Protein AF-A0A0C1MUQ1-F1 (afdb_monomer_lite)

InterPro domains:
  IPR002222 Small ribosomal subunit protein uS19 [MF_00531] (7-95)
  IPR002222 Small ribosomal subunit protein uS19 [PF00203] (9-89)
  IPR002222 Small ribosomal subunit protein uS19 [PIRSF002144] (7-92)
  IPR002222 Small ribosomal subunit protein uS19 [PR00975] (39-58)
  IPR002222 Small ribosomal subunit protein uS19 [PR00975] (59-71)
  IPR002222 Small ribosomal subunit protein uS19 [PR00975] (71-86)
  IPR002222 Small ribosomal subunit protein uS19 [PTHR11880] (4-93)
  IPR005732 Small ribosomal subunit protein uS19, bacteria [TIGR01050] (9-95)
  IPR020934 Small ribosomal subunit protein uS19, conserved site [PS00323] (59-83)
  IPR023575 Small ribosomal subunit protein uS19, superfamily [G3DSA:3.30.860.10] (6-98)
  IPR023575 Small ribosomal subunit protein uS19, superfamily [SSF54570] (8-90)

pLDDT: mean 85.03, std 15.15, range [37.5, 97.12]

Sequence (98 aa):
MKGTNMGRRSVWKGPFIDSHLLKAVEKVVASGKNNVIKTWSRRSTILPNFVGLTFAVYNGKKFIPVLVTEQIVGKKLGEFAPTRTFMGHGANRKANRA

Secondary structure (DSSP, 8-state):
------TTS-GGG-----HHHHHHHHHHHHHT----EEE--TTPBPPGGGTT-EEEEE-SSSEEEEE--GGGTTSBGGGGS-SS----SSS-------

Structure (mmCIF, N/CA/C/O backbone):
data_AF-A0A0C1MUQ1-F1
#
_entry.id   AF-A0A0C1MUQ1-F1
#
loop_
_atom_site.group_PDB
_atom_site.id
_atom_site.type_symbol
_atom_site.label_atom_id
_atom_site.label_alt_id
_atom_site.label_comp_id
_atom_site.label_asym_id
_atom_site.label_entity_id
_atom_site.label_seq_id
_atom_site.pdbx_PDB_ins_code
_atom_site.Cartn_x
_atom_site.Cartn_y
_atom_site.Cartn_z
_atom_site.occupancy
_atom_site.B_iso_or_equiv
_atom_site.auth_seq_id
_atom_site.auth_comp_id
_atom_site.auth_asym_id
_atom_site.auth_atom_id
_atom_site.pdbx_PDB_model_num
ATOM 1 N N . MET A 1 1 ? -6.394 25.711 4.989 1.00 38.53 1 MET A N 1
ATOM 2 C CA . MET A 1 1 ? -6.417 24.229 4.966 1.00 38.53 1 MET A CA 1
ATOM 3 C C . MET A 1 1 ? -5.756 23.777 3.671 1.00 38.53 1 MET A C 1
ATOM 5 O O . MET A 1 1 ? -6.292 24.049 2.606 1.00 38.53 1 MET A O 1
ATOM 9 N N . LYS A 1 2 ? -4.529 23.245 3.728 1.00 37.50 2 LYS A N 1
ATOM 10 C CA . LYS A 1 2 ? -3.752 22.920 2.519 1.00 37.50 2 LYS A CA 1
ATOM 11 C C . LYS A 1 2 ? -4.330 21.649 1.889 1.00 37.50 2 LYS A C 1
ATOM 13 O O . LYS A 1 2 ? -4.250 20.586 2.494 1.00 37.50 2 LYS A O 1
ATOM 18 N N . GLY A 1 3 ? -4.933 21.777 0.707 1.00 44.72 3 GLY A N 1
ATOM 19 C CA . GLY A 1 3 ? -5.396 20.640 -0.084 1.00 44.72 3 GLY A CA 1
ATOM 20 C C . GLY A 1 3 ? -4.219 19.723 -0.395 1.00 44.72 3 GLY A C 1
ATOM 21 O O . GLY A 1 3 ? -3.264 20.125 -1.059 1.00 44.72 3 GLY A O 1
ATOM 22 N N . THR A 1 4 ? -4.253 18.506 0.134 1.00 54.66 4 THR A N 1
ATOM 23 C CA . THR A 1 4 ? -3.262 17.480 -0.167 1.00 54.66 4 THR A CA 1
ATOM 24 C C . THR A 1 4 ? -3.406 17.093 -1.634 1.00 54.66 4 THR A C 1
ATOM 26 O O . THR A 1 4 ? -4.459 16.654 -2.092 1.00 54.66 4 THR A O 1
ATOM 29 N N . ASN A 1 5 ? -2.340 17.316 -2.400 1.00 53.84 5 ASN A N 1
ATOM 30 C CA . ASN A 1 5 ? -2.294 17.060 -3.832 1.00 53.84 5 ASN A CA 1
ATOM 31 C C . ASN A 1 5 ? -2.330 15.536 -4.078 1.00 53.84 5 ASN A C 1
ATOM 33 O O . ASN A 1 5 ? -1.294 14.867 -4.106 1.00 53.84 5 ASN A O 1
ATOM 37 N N . MET A 1 6 ? -3.535 14.964 -4.176 1.00 56.56 6 MET A N 1
ATOM 38 C CA . MET A 1 6 ? -3.783 13.532 -4.390 1.00 56.56 6 MET A CA 1
ATOM 39 C C . MET A 1 6 ? -3.503 13.115 -5.850 1.00 56.56 6 MET A C 1
ATOM 41 O O . MET A 1 6 ? -4.400 12.752 -6.603 1.00 56.56 6 MET A O 1
ATOM 45 N N . GLY A 1 7 ? -2.225 13.101 -6.237 1.00 59.75 7 GLY A N 1
ATOM 46 C CA . GLY A 1 7 ? -1.704 12.324 -7.371 1.00 59.75 7 GLY A CA 1
ATOM 47 C C . GLY A 1 7 ? -2.140 12.737 -8.790 1.00 59.75 7 GLY A C 1
ATOM 48 O O . GLY A 1 7 ? -2.763 13.762 -9.023 1.00 59.75 7 GLY A O 1
ATOM 49 N N . ARG A 1 8 ? -1.775 11.902 -9.781 1.00 66.69 8 ARG A N 1
ATOM 50 C CA . ARG A 1 8 ? -1.916 12.149 -11.242 1.00 66.69 8 ARG A CA 1
ATOM 51 C C . ARG A 1 8 ? -3.360 12.164 -11.783 1.00 66.69 8 ARG A C 1
ATOM 53 O O . ARG A 1 8 ? -3.551 12.089 -12.995 1.00 66.69 8 ARG A O 1
ATOM 60 N N . ARG A 1 9 ? -4.381 12.149 -10.924 1.00 77.19 9 ARG A N 1
ATOM 61 C CA . ARG A 1 9 ? -5.792 12.163 -11.340 1.00 77.19 9 ARG A CA 1
ATOM 62 C C . ARG A 1 9 ? -6.322 13.579 -11.174 1.00 77.19 9 ARG A C 1
ATOM 64 O O . ARG A 1 9 ? -5.960 14.269 -10.232 1.00 77.19 9 ARG A O 1
ATOM 71 N N . SER A 1 10 ? -7.180 14.010 -12.092 1.00 83.62 10 SER A N 1
ATOM 72 C CA . SER A 1 10 ? -7.833 15.314 -11.990 1.00 83.62 10 SER A CA 1
ATOM 73 C C . SER A 1 10 ? -8.573 15.430 -10.655 1.00 83.62 10 SER A C 1
ATOM 75 O O . SER A 1 10 ? -9.371 14.547 -10.328 1.00 83.62 10 SER A O 1
ATOM 77 N N . VAL A 1 11 ? -8.327 16.520 -9.924 1.00 81.50 11 VAL A N 1
ATOM 78 C CA . VAL A 1 11 ? -8.767 16.739 -8.533 1.00 81.50 11 VAL A CA 1
ATOM 79 C C . VAL A 1 11 ? -10.259 16.454 -8.332 1.00 81.50 11 VAL A C 1
ATOM 81 O O . VAL A 1 11 ? -10.635 15.776 -7.381 1.00 81.50 11 VAL A O 1
ATOM 84 N N . TRP A 1 12 ? -11.104 16.868 -9.278 1.00 85.00 12 TRP A N 1
ATOM 85 C CA . TRP A 1 12 ? -12.558 16.700 -9.197 1.00 85.00 12 TRP A CA 1
ATOM 86 C C . TRP A 1 12 ? -13.043 15.238 -9.206 1.00 85.00 12 TRP A C 1
ATOM 88 O O . TRP A 1 12 ? -14.157 14.967 -8.776 1.00 85.00 12 TRP A O 1
ATOM 98 N N . LYS A 1 13 ? -12.229 14.278 -9.677 1.00 83.69 13 LYS A N 1
ATOM 99 C CA . LYS A 1 13 ? -12.616 12.854 -9.775 1.00 83.69 13 LYS A CA 1
ATOM 100 C C . LYS A 1 13 ? -12.334 12.046 -8.506 1.00 83.69 13 LYS A C 1
ATOM 102 O O . LYS A 1 13 ? -12.689 10.867 -8.479 1.00 83.69 13 LYS A O 1
ATOM 107 N N . GLY A 1 14 ? -11.635 12.623 -7.529 1.00 85.31 14 GLY A N 1
ATOM 108 C CA . GLY A 1 14 ? -11.206 11.933 -6.313 1.00 85.31 14 GLY A CA 1
ATOM 109 C C . GLY A 1 14 ? -10.178 10.804 -6.531 1.00 85.31 14 GLY A C 1
ATOM 110 O O . GLY A 1 14 ? -9.849 10.442 -7.670 1.00 85.31 14 GLY A O 1
ATOM 111 N N . PRO A 1 15 ? -9.633 10.246 -5.434 1.00 89.94 15 PRO A N 1
ATOM 112 C CA . PRO A 1 15 ? -8.718 9.110 -5.478 1.00 89.94 15 PRO A CA 1
ATOM 113 C C . PRO A 1 15 ? -9.429 7.841 -5.965 1.00 89.94 15 PRO A C 1
ATOM 115 O O . PRO A 1 15 ? -10.604 7.615 -5.691 1.00 89.94 15 PRO A O 1
ATOM 118 N N . PHE A 1 16 ? -8.705 6.987 -6.691 1.00 91.50 16 PHE A N 1
ATOM 119 C CA . PHE A 1 16 ? -9.258 5.721 -7.165 1.00 91.50 16 PHE A CA 1
ATOM 120 C C . PHE A 1 16 ? -9.020 4.612 -6.148 1.00 91.50 16 PHE A C 1
ATOM 122 O O . PHE A 1 16 ? -7.881 4.386 -5.731 1.00 91.50 16 PHE A O 1
ATOM 129 N N . ILE A 1 17 ? -10.068 3.850 -5.851 1.00 92.44 17 ILE A N 1
ATOM 130 C CA . ILE A 1 17 ? -9.957 2.612 -5.098 1.00 92.44 17 ILE A CA 1
ATOM 131 C C . ILE A 1 17 ? -10.835 1.519 -5.691 1.00 92.44 17 ILE A C 1
ATOM 133 O O . ILE A 1 17 ? -11.930 1.772 -6.185 1.00 92.44 17 ILE A O 1
ATOM 137 N N . ASP A 1 18 ? -10.327 0.292 -5.650 1.00 93.50 18 ASP A N 1
ATOM 138 C CA . ASP A 1 18 ? -11.101 -0.877 -6.036 1.00 93.50 18 ASP A CA 1
ATOM 139 C C . ASP A 1 18 ? -12.147 -1.227 -4.970 1.00 93.50 18 ASP A C 1
ATOM 141 O O . ASP A 1 18 ? -11.832 -1.299 -3.779 1.00 93.50 18 ASP A O 1
ATOM 145 N N . SER A 1 19 ? -13.381 -1.484 -5.401 1.00 93.00 19 SER A N 1
ATOM 146 C CA . SER A 1 19 ? -14.513 -1.745 -4.503 1.00 93.00 19 SER A CA 1
ATOM 147 C C . SER A 1 19 ? -14.294 -2.981 -3.627 1.00 93.00 19 SER A C 1
ATOM 149 O O . SER A 1 19 ? -14.650 -2.980 -2.450 1.00 93.00 19 SER A O 1
ATOM 151 N N . HIS A 1 20 ? -13.649 -4.021 -4.163 1.00 92.62 20 HIS A N 1
ATOM 152 C CA . HIS A 1 20 ? -13.310 -5.217 -3.392 1.00 92.62 20 HIS A CA 1
ATOM 153 C C . HIS A 1 20 ? -12.280 -4.914 -2.295 1.00 92.62 20 HIS A C 1
ATOM 155 O O . HIS A 1 20 ? -12.376 -5.446 -1.191 1.00 92.62 20 HIS A O 1
ATOM 161 N N . LEU A 1 21 ? -11.298 -4.052 -2.585 1.00 93.38 21 LEU A N 1
ATOM 162 C CA . LEU A 1 21 ? -10.278 -3.674 -1.608 1.00 93.38 21 LEU A CA 1
ATOM 163 C C . LEU A 1 21 ? -10.903 -2.904 -0.444 1.00 93.38 21 LEU A C 1
ATOM 165 O O . LEU A 1 21 ? -10.592 -3.197 0.705 1.00 93.38 21 LEU A O 1
ATOM 169 N N . LEU A 1 22 ? -11.807 -1.968 -0.745 1.00 93.12 22 LEU A N 1
ATOM 170 C CA . LEU A 1 22 ? -12.510 -1.188 0.271 1.00 93.12 22 LEU A CA 1
ATOM 171 C C . LEU A 1 22 ? -13.316 -2.100 1.211 1.00 93.12 22 LEU A C 1
ATOM 173 O O . LEU A 1 22 ? -13.118 -2.056 2.421 1.00 93.12 22 LEU A O 1
ATOM 177 N N . LYS A 1 23 ? -14.110 -3.020 0.648 1.00 93.50 23 LYS A N 1
ATOM 178 C CA . LYS A 1 23 ? -14.884 -4.007 1.421 1.00 93.50 23 LYS A CA 1
ATOM 179 C C . LYS A 1 23 ? -14.001 -4.904 2.291 1.00 93.50 23 LYS A C 1
ATOM 181 O O . LYS A 1 23 ? -14.387 -5.274 3.396 1.00 93.50 23 LYS A O 1
ATOM 186 N N . ALA A 1 24 ? -12.832 -5.303 1.789 1.00 92.38 24 ALA A N 1
ATOM 187 C CA . ALA A 1 24 ? -11.891 -6.109 2.561 1.00 92.38 24 ALA A CA 1
ATOM 188 C C . ALA A 1 24 ? -11.327 -5.324 3.754 1.00 92.38 24 ALA A C 1
ATOM 190 O O . ALA A 1 24 ? -11.239 -5.870 4.851 1.00 92.38 24 ALA A O 1
ATOM 191 N N . VAL A 1 25 ? -10.998 -4.044 3.556 1.00 93.31 25 VAL A N 1
ATOM 192 C CA . VAL A 1 25 ? -10.522 -3.167 4.632 1.00 93.31 25 VAL A CA 1
ATOM 193 C C . VAL A 1 25 ? -11.602 -2.943 5.684 1.00 93.31 25 VAL A C 1
ATOM 195 O O . VAL A 1 25 ? -11.331 -3.142 6.862 1.00 93.31 25 VAL A O 1
ATOM 198 N N . GLU A 1 26 ? -12.825 -2.603 5.279 1.00 92.88 26 GLU A N 1
ATOM 199 C CA . GLU A 1 26 ? -13.951 -2.385 6.199 1.00 92.88 26 GLU A CA 1
ATOM 200 C C . GLU A 1 26 ? -14.186 -3.592 7.112 1.00 92.88 26 GLU A C 1
ATOM 202 O O . GLU A 1 26 ? -14.337 -3.433 8.320 1.00 92.88 26 GLU A O 1
ATOM 207 N N . LYS A 1 27 ? -14.129 -4.811 6.561 1.00 92.50 27 LYS A N 1
ATOM 208 C CA . LYS A 1 27 ? -14.244 -6.051 7.345 1.00 92.50 27 LYS A CA 1
ATOM 209 C C . LYS A 1 27 ? -13.123 -6.208 8.368 1.00 92.50 27 LYS A C 1
ATOM 211 O O . LYS A 1 27 ? -13.376 -6.633 9.492 1.00 92.50 27 LYS A O 1
ATOM 216 N N . VAL A 1 28 ? -11.887 -5.895 7.984 1.00 92.06 28 VAL A N 1
ATOM 217 C CA . VAL A 1 28 ? -10.727 -6.008 8.879 1.00 92.06 28 VAL A CA 1
ATOM 218 C C . VAL A 1 28 ? -10.808 -4.971 9.994 1.00 92.06 28 VAL A C 1
ATOM 220 O O . VAL A 1 28 ? -10.671 -5.336 11.160 1.00 92.06 28 VAL A O 1
ATOM 223 N N . VAL A 1 29 ? -11.132 -3.723 9.656 1.00 90.88 29 VAL A N 1
ATOM 224 C CA . VAL A 1 29 ? 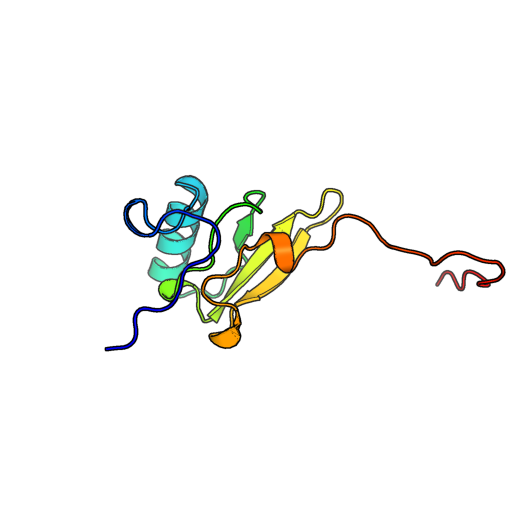-11.329 -2.638 10.627 1.00 90.88 29 VAL A CA 1
ATOM 225 C C . VAL A 1 29 ? -12.459 -2.980 11.600 1.0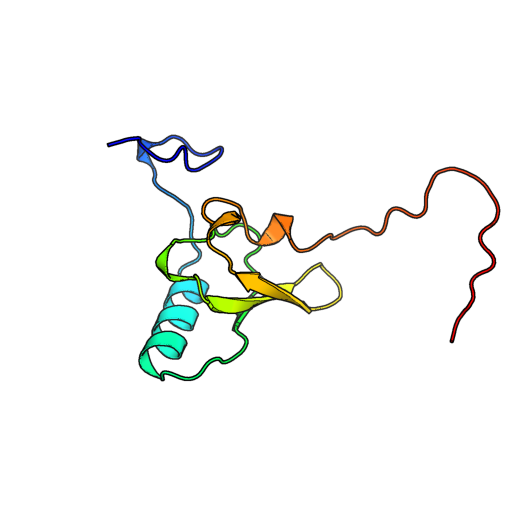0 90.88 29 VAL A C 1
ATOM 227 O O . VAL A 1 29 ? -12.259 -2.893 12.807 1.00 90.88 29 VAL A O 1
ATOM 230 N N . ALA A 1 30 ? -13.601 -3.464 11.102 1.00 91.56 30 ALA A N 1
ATOM 231 C CA . ALA A 1 30 ? -14.719 -3.894 11.944 1.00 91.56 30 ALA A CA 1
ATOM 232 C C . ALA A 1 30 ? -14.357 -5.072 12.865 1.00 91.56 30 ALA A C 1
ATOM 234 O O . ALA A 1 30 ? -14.875 -5.177 13.972 1.00 91.56 30 ALA A O 1
ATOM 235 N N . SER A 1 31 ? -13.456 -5.957 12.429 1.00 90.62 31 SER A N 1
ATOM 236 C CA . SER A 1 31 ? -12.999 -7.088 13.242 1.00 90.62 31 SER A CA 1
ATOM 237 C C . SER A 1 31 ? -12.007 -6.707 14.347 1.00 90.62 31 SER A C 1
ATOM 239 O O . SER A 1 31 ? -11.744 -7.532 15.221 1.00 90.62 31 SER A O 1
ATOM 241 N N . GLY A 1 32 ? -11.405 -5.512 14.288 1.00 85.31 32 GLY A N 1
ATOM 242 C CA . GLY A 1 32 ? -10.370 -5.055 15.225 1.00 85.31 32 GLY A CA 1
ATOM 243 C C . GLY A 1 32 ? -9.048 -5.838 15.174 1.00 85.31 32 GLY A C 1
ATOM 244 O O . GLY A 1 32 ? -8.145 -5.571 15.963 1.00 85.31 32 GLY A O 1
ATOM 245 N N . LYS A 1 33 ? -8.909 -6.815 14.268 1.00 83.69 33 LYS A N 1
ATOM 246 C CA . LYS A 1 33 ? -7.706 -7.647 14.125 1.00 83.69 33 LYS A CA 1
ATOM 247 C C . LYS A 1 33 ? -6.794 -7.082 13.042 1.00 83.69 33 LYS A C 1
ATOM 249 O O . LYS A 1 33 ? -7.248 -6.797 11.938 1.00 83.69 33 LYS A O 1
ATOM 254 N N . ASN A 1 34 ? -5.488 -7.044 13.304 1.00 78.75 34 ASN A N 1
ATOM 255 C CA . ASN A 1 34 ? -4.472 -6.642 12.323 1.00 78.75 34 ASN A CA 1
ATOM 256 C C . ASN A 1 34 ? -4.146 -7.777 11.337 1.00 78.75 34 ASN A C 1
ATOM 258 O O . ASN A 1 34 ? -3.025 -8.280 11.276 1.00 78.75 34 ASN A O 1
ATOM 262 N N . ASN A 1 35 ? -5.145 -8.200 10.563 1.00 87.81 35 ASN A N 1
ATOM 263 C CA . ASN A 1 35 ? -4.971 -9.220 9.534 1.00 87.81 35 ASN A CA 1
ATOM 264 C C . ASN A 1 35 ? -4.317 -8.633 8.274 1.00 87.81 35 ASN A C 1
ATOM 266 O O . ASN A 1 35 ? -4.642 -7.529 7.839 1.00 87.81 35 ASN A O 1
ATOM 270 N N . VAL A 1 36 ? -3.429 -9.407 7.643 1.00 93.38 36 VAL A N 1
ATOM 271 C CA . VAL A 1 36 ? -2.782 -9.015 6.383 1.00 93.38 36 VAL A CA 1
ATOM 272 C C . VAL A 1 36 ? -3.779 -9.099 5.224 1.00 93.38 36 VAL A C 1
ATOM 274 O O . VAL A 1 36 ? -4.277 -10.177 4.890 1.00 93.38 36 VAL A O 1
ATOM 277 N N . ILE A 1 37 ? -4.029 -7.968 4.560 1.00 94.44 37 ILE A N 1
ATOM 278 C CA . ILE A 1 37 ? -4.973 -7.879 3.439 1.00 94.44 37 ILE A CA 1
ATOM 279 C C . ILE A 1 37 ? -4.246 -8.199 2.135 1.00 94.44 37 ILE A C 1
ATOM 281 O O . ILE A 1 37 ? -3.407 -7.428 1.669 1.00 94.44 37 ILE A O 1
ATOM 285 N N . LYS A 1 38 ? -4.581 -9.327 1.506 1.00 95.12 38 LYS A N 1
ATOM 286 C CA . LYS A 1 38 ? -4.061 -9.677 0.177 1.00 95.12 38 LYS A CA 1
ATOM 287 C C . LYS A 1 38 ? -4.749 -8.843 -0.899 1.00 95.12 38 LYS A C 1
ATOM 289 O O . LYS A 1 38 ? -5.974 -8.743 -0.930 1.00 95.12 38 LYS A O 1
ATOM 294 N N . THR A 1 39 ? -3.964 -8.266 -1.803 1.00 95.44 39 THR A N 1
ATOM 295 C CA . THR A 1 39 ? -4.482 -7.435 -2.888 1.00 95.44 39 THR A CA 1
ATOM 296 C C . THR A 1 39 ? -3.698 -7.607 -4.182 1.00 95.44 39 THR A C 1
ATOM 298 O O . THR A 1 39 ? -2.466 -7.633 -4.211 1.00 95.44 39 THR A O 1
ATOM 301 N N . TRP A 1 40 ? -4.445 -7.661 -5.281 1.00 95.44 40 TRP A N 1
ATOM 302 C CA . TRP A 1 40 ? -3.928 -7.537 -6.643 1.00 95.44 40 TRP A CA 1
ATOM 303 C C . TRP A 1 40 ? -4.101 -6.119 -7.192 1.00 95.44 40 TRP A C 1
ATOM 305 O O . TRP A 1 40 ? -3.507 -5.770 -8.213 1.00 95.44 40 TRP A O 1
ATOM 315 N N . SER A 1 41 ? -4.885 -5.270 -6.517 1.00 94.25 41 SER A N 1
ATOM 316 C CA . SER A 1 41 ? -5.129 -3.903 -6.970 1.00 94.25 41 SER A CA 1
ATOM 317 C C . SER A 1 41 ? -3.943 -3.000 -6.644 1.00 94.25 41 SER A C 1
ATOM 319 O O . SER A 1 41 ? -3.928 -2.248 -5.671 1.00 94.25 41 SER A O 1
ATOM 321 N N . ARG A 1 42 ? -2.944 -3.032 -7.526 1.00 94.31 42 ARG A N 1
ATOM 322 C CA . ARG A 1 42 ? -1.778 -2.134 -7.497 1.00 94.31 42 ARG A CA 1
ATOM 323 C C . ARG A 1 42 ? -2.124 -0.687 -7.869 1.00 94.31 42 ARG A C 1
ATOM 325 O O . ARG A 1 42 ? -1.329 0.223 -7.651 1.00 94.31 42 ARG A O 1
ATOM 332 N N . ARG A 1 43 ? -3.298 -0.478 -8.468 1.00 92.94 43 ARG A N 1
ATOM 333 C CA . ARG A 1 43 ? -3.785 0.820 -8.956 1.00 92.94 43 ARG A CA 1
ATOM 334 C C . ARG A 1 43 ? -4.490 1.657 -7.887 1.00 92.94 43 ARG A C 1
ATOM 336 O O . ARG A 1 43 ? -4.646 2.856 -8.111 1.00 92.94 43 ARG A O 1
ATOM 343 N N . SER A 1 44 ? -4.917 1.036 -6.784 1.00 93.94 44 SER A N 1
ATOM 344 C CA . SER A 1 44 ? -5.616 1.717 -5.693 1.00 93.94 44 SER A CA 1
ATOM 345 C C . SER A 1 44 ? -4.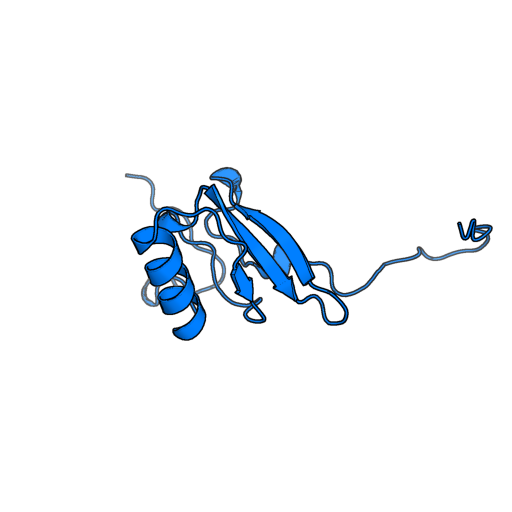698 2.711 -4.985 1.00 93.94 44 SER A C 1
ATOM 347 O O . SER A 1 44 ? -3.529 2.412 -4.714 1.00 93.94 44 SER A O 1
ATOM 349 N N . THR A 1 45 ? -5.251 3.880 -4.680 1.00 93.50 45 THR A N 1
ATOM 350 C CA . THR A 1 45 ? -4.616 4.902 -3.851 1.00 93.50 45 THR A CA 1
ATOM 351 C C . THR A 1 45 ? -4.704 4.505 -2.381 1.00 93.50 45 THR A C 1
ATOM 353 O O . THR A 1 45 ? -5.726 3.987 -1.929 1.00 93.50 45 THR A O 1
ATOM 356 N N . ILE A 1 46 ? -3.630 4.757 -1.638 1.00 93.81 46 ILE A N 1
ATOM 357 C CA . ILE A 1 46 ? -3.599 4.604 -0.186 1.00 93.81 46 ILE A CA 1
ATOM 358 C C . ILE A 1 46 ? -4.374 5.766 0.430 1.00 93.81 46 ILE A C 1
ATOM 360 O O . ILE A 1 46 ? -3.995 6.929 0.273 1.00 93.81 46 ILE A O 1
ATOM 364 N N . LEU A 1 47 ? -5.468 5.435 1.105 1.00 92.00 47 LEU A N 1
ATOM 365 C CA . LEU A 1 47 ? -6.325 6.389 1.790 1.00 92.00 47 LEU A CA 1
ATOM 366 C C . LEU A 1 47 ? -5.858 6.596 3.245 1.00 92.00 47 LEU A C 1
ATOM 368 O O . LEU A 1 47 ? -5.224 5.704 3.811 1.00 92.00 47 LEU A O 1
ATOM 372 N N . PRO A 1 48 ? -6.182 7.739 3.880 1.00 92.19 48 PRO A N 1
ATOM 373 C CA . PRO A 1 48 ? -5.804 8.001 5.272 1.00 92.19 48 PRO A CA 1
ATOM 374 C C . PRO A 1 48 ? -6.340 6.962 6.270 1.00 92.19 48 PRO A C 1
ATOM 376 O O . PRO A 1 48 ? -5.682 6.652 7.253 1.00 92.19 48 PRO A O 1
ATOM 379 N N . ASN A 1 49 ? -7.502 6.365 5.995 1.00 90.94 49 ASN A N 1
ATOM 380 C CA . ASN A 1 49 ? -8.094 5.306 6.821 1.00 90.94 49 ASN A CA 1
ATOM 381 C C . ASN A 1 49 ? -7.337 3.965 6.756 1.00 90.94 49 ASN A C 1
ATOM 383 O O . ASN A 1 49 ? -7.726 3.019 7.432 1.00 90.94 49 ASN A O 1
ATOM 387 N N . PHE A 1 50 ? -6.298 3.850 5.923 1.00 91.62 50 PHE A N 1
ATOM 388 C CA . PHE A 1 50 ? -5.497 2.630 5.791 1.00 91.62 50 PHE A CA 1
ATOM 389 C C . PHE A 1 50 ? -4.243 2.635 6.659 1.00 91.62 50 PHE A C 1
ATOM 391 O O . PHE A 1 50 ? -3.527 1.635 6.685 1.00 91.62 50 PHE A O 1
ATOM 398 N N . VAL A 1 51 ? -3.964 3.740 7.350 1.00 93.31 51 VAL A N 1
ATOM 399 C CA . VAL A 1 51 ? -2.809 3.862 8.241 1.00 93.31 51 VAL A CA 1
ATOM 400 C C . VAL A 1 51 ? -2.880 2.790 9.332 1.00 93.31 51 VAL A C 1
ATOM 402 O O . VAL A 1 51 ? -3.923 2.580 9.945 1.00 93.31 51 VAL A O 1
ATOM 405 N N . GLY A 1 52 ? -1.772 2.076 9.532 1.00 91.75 52 GLY A N 1
ATOM 406 C CA . GLY A 1 52 ? -1.675 0.965 10.485 1.00 91.75 52 GLY A CA 1
ATOM 407 C C . GLY A 1 52 ? -2.078 -0.405 9.928 1.00 91.75 52 GLY A C 1
ATOM 408 O O . GLY A 1 52 ? -1.807 -1.420 10.567 1.00 91.75 52 GLY A O 1
ATOM 409 N N . LEU A 1 53 ? -2.651 -0.478 8.721 1.00 93.94 53 LEU A N 1
ATOM 410 C CA . LEU A 1 53 ? -2.960 -1.751 8.067 1.00 93.94 53 LEU A CA 1
ATOM 411 C C . LEU A 1 53 ? -1.768 -2.277 7.260 1.00 93.94 53 LEU A C 1
ATOM 413 O O . LEU A 1 53 ? -0.973 -1.522 6.693 1.00 93.94 53 LEU A O 1
ATOM 417 N N . THR A 1 54 ? -1.673 -3.604 7.166 1.00 95.06 54 THR A N 1
ATOM 418 C CA . THR A 1 54 ? -0.667 -4.286 6.342 1.00 95.06 54 THR A CA 1
ATOM 419 C C . THR A 1 54 ? -1.311 -4.876 5.094 1.00 95.06 54 THR A C 1
ATOM 421 O O . THR A 1 54 ? -2.202 -5.725 5.180 1.00 95.06 54 THR A O 1
ATOM 424 N N . PHE A 1 55 ? -0.817 -4.478 3.923 1.00 95.75 55 PHE A N 1
ATOM 425 C CA . PHE A 1 55 ? -1.269 -4.996 2.635 1.00 95.75 55 PHE A CA 1
ATOM 426 C C . PHE A 1 55 ? -0.227 -5.923 2.024 1.00 95.75 55 PHE A C 1
ATOM 428 O O . PHE A 1 55 ? 0.907 -5.536 1.772 1.00 95.75 55 PHE A O 1
ATOM 435 N N . ALA A 1 56 ? -0.631 -7.143 1.706 1.00 96.75 56 ALA A N 1
ATOM 436 C CA . ALA A 1 56 ? 0.120 -8.049 0.856 1.00 96.75 56 ALA A CA 1
ATOM 437 C C . ALA A 1 56 ? -0.175 -7.707 -0.613 1.00 96.75 56 ALA A C 1
ATOM 439 O O . ALA A 1 56 ? -1.191 -8.136 -1.163 1.00 96.75 56 ALA A O 1
ATOM 440 N N . VAL A 1 57 ? 0.700 -6.924 -1.249 1.00 97.12 57 VAL A N 1
ATOM 441 C CA . VAL A 1 57 ? 0.546 -6.458 -2.636 1.00 97.12 57 VAL A CA 1
ATOM 442 C C . VAL A 1 57 ? 1.207 -7.438 -3.601 1.00 97.12 57 VAL A C 1
ATOM 444 O O . VAL A 1 57 ? 2.395 -7.744 -3.484 1.00 97.12 57 VAL A O 1
ATOM 447 N N . TYR A 1 58 ? 0.455 -7.929 -4.584 1.00 96.94 58 TYR A N 1
ATOM 448 C CA . TYR A 1 58 ? 0.992 -8.828 -5.603 1.00 96.94 58 TYR A CA 1
ATOM 449 C C . TYR A 1 58 ? 1.931 -8.093 -6.571 1.00 96.94 58 TYR A C 1
ATOM 451 O O . TYR A 1 58 ? 1.557 -7.065 -7.137 1.00 96.94 58 TYR A O 1
ATOM 459 N N . ASN A 1 59 ? 3.133 -8.628 -6.805 1.00 95.00 59 ASN A N 1
ATOM 460 C CA . ASN A 1 59 ? 4.121 -8.028 -7.713 1.00 95.00 59 ASN A CA 1
ATOM 461 C C . ASN A 1 59 ? 4.254 -8.732 -9.080 1.00 95.00 59 ASN A C 1
ATOM 463 O O . ASN A 1 59 ? 5.130 -8.368 -9.862 1.00 95.00 59 ASN A O 1
ATOM 467 N N . GLY A 1 60 ? 3.424 -9.743 -9.361 1.00 93.38 60 GLY A N 1
ATOM 468 C CA . GLY A 1 60 ? 3.533 -10.598 -10.553 1.00 93.38 60 GLY A CA 1
ATOM 469 C C . GLY A 1 60 ? 4.141 -11.979 -10.289 1.00 93.38 60 GLY A C 1
ATOM 470 O O . GLY A 1 60 ? 4.089 -12.840 -11.160 1.00 93.38 60 GLY A O 1
ATOM 471 N N . LYS A 1 61 ? 4.716 -12.206 -9.102 1.00 92.94 61 LYS A N 1
ATOM 472 C CA . LYS A 1 61 ? 5.239 -13.518 -8.680 1.00 92.94 61 LYS A CA 1
ATOM 473 C C . LYS A 1 61 ? 4.836 -13.859 -7.254 1.00 92.94 61 LYS A C 1
ATOM 475 O O . LYS A 1 61 ? 4.327 -14.942 -6.998 1.00 92.94 61 LYS A O 1
ATOM 480 N N . LYS A 1 62 ? 5.041 -12.920 -6.330 1.00 95.31 62 LYS A N 1
ATOM 481 C CA . LYS A 1 62 ? 4.758 -13.094 -4.903 1.00 95.31 62 LYS A CA 1
ATOM 482 C C . LYS A 1 62 ? 4.012 -11.896 -4.331 1.00 95.31 62 LYS A C 1
ATOM 484 O O . LYS A 1 62 ? 3.939 -10.833 -4.950 1.00 95.31 62 LYS A O 1
ATOM 489 N N . PHE A 1 63 ? 3.473 -12.087 -3.136 1.00 96.44 63 PHE A N 1
ATOM 490 C CA . PHE A 1 63 ? 2.906 -11.013 -2.337 1.00 96.44 63 PHE A CA 1
ATOM 491 C C . PHE A 1 63 ? 3.991 -10.364 -1.486 1.00 96.44 63 PHE A C 1
ATOM 493 O O . PHE A 1 63 ? 4.696 -11.051 -0.750 1.00 96.44 63 PHE A O 1
ATOM 500 N N . ILE A 1 64 ? 4.121 -9.048 -1.601 1.00 95.56 64 ILE A N 1
ATOM 501 C CA . ILE A 1 64 ? 5.041 -8.244 -0.800 1.00 95.56 64 ILE A CA 1
ATOM 502 C C . ILE A 1 64 ? 4.216 -7.583 0.309 1.00 95.56 64 ILE A C 1
ATOM 504 O O . ILE A 1 64 ? 3.273 -6.859 -0.019 1.00 95.56 64 ILE A O 1
ATOM 508 N N . PRO A 1 65 ? 4.508 -7.842 1.595 1.00 95.88 65 PRO A N 1
ATOM 509 C CA . PRO A 1 65 ? 3.843 -7.153 2.690 1.00 95.88 65 PRO A CA 1
ATOM 510 C C . PRO A 1 65 ? 4.320 -5.699 2.750 1.00 95.88 65 PRO A C 1
ATOM 512 O O . PRO A 1 65 ? 5.518 -5.425 2.786 1.00 95.88 65 PRO A O 1
ATOM 515 N N . VAL A 1 66 ? 3.371 -4.772 2.754 1.00 95.12 66 VAL A N 1
ATOM 516 C CA . VAL A 1 66 ? 3.588 -3.330 2.851 1.00 95.12 66 VAL A CA 1
ATOM 517 C C . VAL A 1 66 ? 2.777 -2.828 4.037 1.00 95.12 66 VAL A C 1
ATOM 519 O O . VAL A 1 66 ? 1.546 -2.895 4.022 1.00 95.12 66 VAL A O 1
ATOM 522 N N . LEU A 1 67 ? 3.465 -2.343 5.067 1.00 95.06 67 LEU A N 1
ATOM 523 C CA . LEU A 1 67 ? 2.840 -1.650 6.189 1.00 95.06 67 LEU A CA 1
ATOM 524 C C . LEU A 1 67 ? 2.565 -0.198 5.792 1.00 95.06 67 LEU A C 1
ATOM 526 O O . LEU A 1 67 ? 3.459 0.488 5.294 1.00 95.06 67 LEU A O 1
ATOM 530 N N . VAL A 1 68 ? 1.338 0.269 6.012 1.00 94.94 68 VAL A N 1
ATOM 531 C CA . VAL A 1 68 ? 0.946 1.629 5.641 1.00 94.94 68 VAL A CA 1
ATOM 532 C C . VAL A 1 68 ? 1.233 2.612 6.767 1.00 94.94 68 VAL A C 1
ATOM 534 O O . VAL A 1 68 ? 0.620 2.554 7.831 1.00 94.94 68 VAL A O 1
ATOM 537 N N . THR A 1 69 ? 2.138 3.549 6.491 1.00 94.44 69 THR A N 1
ATOM 538 C CA . THR A 1 69 ? 2.448 4.705 7.338 1.00 94.44 69 THR A CA 1
ATOM 539 C C . THR A 1 69 ? 1.830 5.983 6.763 1.00 94.44 69 THR A C 1
ATOM 541 O O . THR A 1 69 ? 1.468 6.046 5.586 1.00 94.44 69 THR A O 1
ATOM 544 N N . GLU A 1 70 ? 1.730 7.036 7.573 1.00 93.56 70 GLU A N 1
ATOM 545 C CA . GLU A 1 70 ? 1.166 8.327 7.146 1.00 93.56 70 GLU A CA 1
ATOM 546 C C . GLU A 1 70 ? 1.925 8.955 5.967 1.00 93.56 70 GLU A C 1
ATOM 548 O O . GLU A 1 70 ? 1.332 9.575 5.087 1.00 93.56 70 GLU A O 1
ATOM 553 N N . GLN A 1 71 ? 3.240 8.739 5.902 1.00 93.06 71 GLN A N 1
ATOM 554 C CA . GLN A 1 71 ? 4.113 9.319 4.879 1.00 93.06 71 GLN A CA 1
ATOM 555 C C . GLN A 1 71 ? 3.805 8.820 3.461 1.00 93.06 71 GLN A C 1
ATOM 557 O O . GLN A 1 71 ? 4.102 9.510 2.485 1.00 93.06 71 GLN A O 1
ATOM 562 N N . ILE A 1 72 ? 3.221 7.625 3.331 1.00 93.00 72 ILE A N 1
ATOM 563 C CA . ILE A 1 72 ? 2.914 7.015 2.032 1.00 93.00 72 ILE A CA 1
ATOM 564 C C . ILE A 1 72 ? 1.452 7.206 1.599 1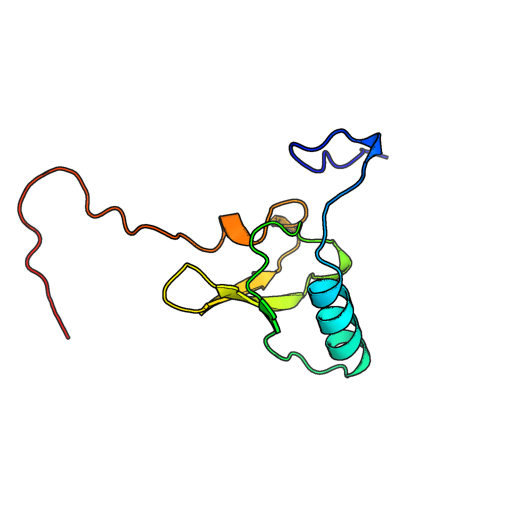.00 93.00 72 ILE A C 1
ATOM 566 O O . ILE A 1 72 ? 1.054 6.731 0.531 1.00 93.00 72 ILE A O 1
ATOM 570 N N . VAL A 1 73 ? 0.649 7.927 2.388 1.00 92.62 73 VAL A N 1
ATOM 571 C CA . VAL A 1 73 ? -0.739 8.267 2.047 1.00 92.62 73 VAL A CA 1
ATOM 572 C C . VAL A 1 73 ? -0.785 9.094 0.757 1.00 92.62 73 VAL A C 1
ATOM 574 O O . VAL A 1 73 ? 0.047 9.964 0.503 1.00 92.62 73 VAL A O 1
ATOM 577 N N . GLY A 1 74 ? -1.756 8.795 -0.109 1.00 89.81 74 GLY A N 1
ATOM 578 C CA . GLY A 1 74 ? -1.906 9.437 -1.418 1.00 89.81 74 GLY A CA 1
ATOM 579 C C . GLY A 1 74 ? -1.049 8.832 -2.538 1.00 89.81 74 GLY A C 1
ATOM 580 O O . GLY A 1 74 ? -1.283 9.141 -3.710 1.00 89.81 74 GLY A O 1
ATOM 581 N N . LYS A 1 75 ? -0.106 7.934 -2.225 1.00 92.75 75 LYS A N 1
ATOM 582 C CA . LYS A 1 75 ? 0.604 7.111 -3.221 1.00 92.75 75 LYS A CA 1
ATOM 583 C C . LYS A 1 75 ? -0.231 5.899 -3.632 1.00 92.75 75 LYS A C 1
ATOM 585 O O . LYS A 1 75 ? -1.241 5.573 -3.003 1.00 92.75 75 LYS A O 1
ATOM 590 N N . LYS A 1 76 ? 0.167 5.218 -4.710 1.00 93.25 76 LYS A N 1
ATOM 591 C CA . LYS A 1 76 ? -0.473 3.959 -5.126 1.00 93.25 76 LYS A CA 1
ATOM 592 C C . LYS A 1 76 ? 0.204 2.755 -4.485 1.00 93.25 76 LYS A C 1
ATOM 594 O O . LYS A 1 76 ? 1.427 2.705 -4.403 1.00 93.25 76 LYS A O 1
ATOM 599 N N . LEU A 1 77 ? -0.578 1.726 -4.155 1.00 94.06 77 LEU A N 1
ATOM 600 C CA . LEU A 1 77 ? -0.052 0.468 -3.598 1.00 94.06 77 LEU A CA 1
ATOM 601 C C . LEU A 1 77 ? 1.027 -0.178 -4.483 1.00 94.06 77 LEU A C 1
ATOM 603 O O . LEU A 1 77 ? 1.962 -0.798 -3.985 1.00 94.06 77 LEU A O 1
ATOM 607 N N . GLY A 1 78 ? 0.925 -0.015 -5.804 1.00 93.38 78 GLY A N 1
ATOM 608 C CA . GLY A 1 78 ? 1.897 -0.551 -6.752 1.00 93.38 78 GLY A CA 1
ATOM 609 C C . GLY A 1 78 ? 3.298 0.058 -6.665 1.00 93.38 78 GLY A C 1
ATOM 610 O O . GLY A 1 78 ? 4.236 -0.598 -7.115 1.00 93.38 78 GLY A O 1
ATOM 611 N N . GLU A 1 79 ? 3.451 1.259 -6.098 1.00 92.94 79 GLU A N 1
ATOM 612 C CA . GLU A 1 79 ? 4.750 1.940 -5.951 1.00 92.94 79 GLU A CA 1
ATOM 613 C C . GLU A 1 79 ? 5.659 1.221 -4.946 1.00 92.94 79 GLU A C 1
ATOM 615 O O . GLU A 1 79 ? 6.876 1.223 -5.101 1.00 92.94 79 GLU A O 1
ATOM 620 N N . PHE A 1 80 ? 5.065 0.524 -3.978 1.00 94.38 80 PHE A N 1
ATOM 621 C CA . PHE A 1 80 ? 5.776 -0.190 -2.913 1.00 94.38 80 PHE A CA 1
ATOM 622 C C . PHE A 1 80 ? 6.033 -1.668 -3.238 1.00 94.38 80 PHE A C 1
ATOM 624 O O . PHE A 1 80 ? 6.621 -2.393 -2.440 1.00 94.38 80 PHE A O 1
ATOM 631 N N . ALA A 1 81 ? 5.609 -2.132 -4.419 1.00 94.00 81 ALA A N 1
ATOM 632 C CA . ALA A 1 81 ? 5.773 -3.510 -4.868 1.00 94.00 81 ALA A CA 1
ATOM 633 C C . ALA A 1 81 ? 6.477 -3.551 -6.239 1.00 94.00 81 ALA A C 1
ATOM 635 O O . ALA A 1 81 ? 5.796 -3.500 -7.276 1.00 94.00 81 ALA A O 1
ATOM 636 N N . PRO A 1 82 ? 7.825 -3.642 -6.278 1.00 92.94 82 PRO A N 1
ATOM 637 C CA . PRO A 1 82 ? 8.577 -3.676 -7.528 1.00 92.94 82 PRO A CA 1
ATOM 638 C C . PRO A 1 82 ? 8.296 -4.964 -8.314 1.00 92.94 82 PRO A C 1
ATOM 640 O O . PRO A 1 82 ? 8.312 -6.069 -7.765 1.00 92.94 82 PRO A O 1
ATOM 643 N N . THR A 1 83 ? 8.050 -4.820 -9.619 1.00 92.62 83 THR A N 1
ATOM 644 C CA . THR A 1 83 ? 7.705 -5.935 -10.525 1.00 92.62 83 THR A CA 1
ATOM 645 C C . THR A 1 83 ? 8.912 -6.559 -11.210 1.00 92.62 83 THR A C 1
ATOM 647 O O . THR A 1 83 ? 8.899 -7.743 -11.537 1.00 92.62 83 THR A O 1
ATOM 650 N N . ARG A 1 84 ? 9.962 -5.770 -11.446 1.00 89.69 84 ARG A N 1
ATOM 651 C CA . ARG A 1 84 ? 11.191 -6.211 -12.107 1.00 89.69 84 ARG A CA 1
ATOM 652 C C . ARG A 1 84 ? 12.360 -6.016 -11.158 1.00 89.69 84 ARG A C 1
ATOM 654 O O . ARG A 1 84 ? 12.518 -4.950 -10.573 1.00 89.69 84 ARG A O 1
ATOM 661 N N . THR A 1 85 ? 13.192 -7.037 -11.035 1.00 85.88 85 THR A N 1
ATOM 662 C CA . THR A 1 85 ? 14.491 -6.932 -10.372 1.00 85.88 85 THR A CA 1
ATOM 663 C C . THR A 1 85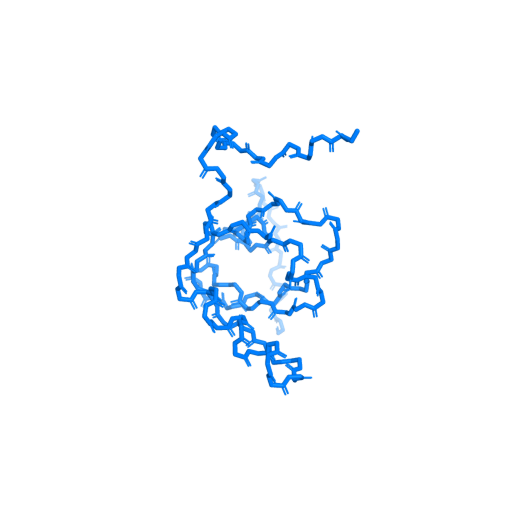 ? 15.497 -6.410 -11.389 1.00 85.88 85 THR A C 1
ATOM 665 O O . THR A 1 85 ? 15.834 -7.121 -12.336 1.00 85.88 85 THR A O 1
ATOM 668 N N . PHE A 1 86 ? 15.957 -5.170 -11.229 1.00 83.44 86 PHE A N 1
ATOM 669 C CA . PHE A 1 86 ? 17.061 -4.658 -12.036 1.00 83.44 86 PHE A CA 1
ATOM 670 C C . PHE A 1 86 ? 18.373 -5.241 -11.506 1.00 83.44 86 PHE A C 1
ATOM 672 O O . PHE A 1 86 ? 18.759 -4.985 -10.368 1.00 83.44 86 PHE A O 1
ATOM 679 N N . MET A 1 87 ? 19.045 -6.057 -12.318 1.00 79.25 87 MET A N 1
ATOM 680 C CA . MET A 1 87 ? 20.300 -6.714 -11.934 1.00 79.25 87 MET A CA 1
ATOM 681 C C . MET A 1 87 ? 21.554 -5.917 -12.340 1.00 79.25 87 MET A C 1
ATOM 683 O O . MET A 1 87 ? 22.665 -6.369 -12.077 1.00 79.25 87 MET A O 1
ATOM 687 N N . GLY A 1 88 ? 21.402 -4.704 -12.885 1.00 82.62 88 GLY A N 1
ATOM 688 C CA . GLY A 1 88 ? 22.515 -3.895 -13.395 1.00 82.62 88 GLY A CA 1
ATOM 689 C C . GLY A 1 88 ? 22.767 -4.091 -14.893 1.00 82.62 88 GLY A C 1
ATOM 690 O O . GLY A 1 88 ? 22.228 -5.004 -15.518 1.00 82.62 88 GLY A O 1
ATOM 691 N N . HIS A 1 89 ? 23.585 -3.214 -15.471 1.00 79.06 89 HIS A N 1
ATOM 692 C CA . HIS A 1 89 ? 24.231 -3.423 -16.767 1.00 79.06 89 HIS A CA 1
ATOM 693 C C . HIS A 1 89 ? 25.712 -3.678 -16.498 1.00 79.06 89 HIS A C 1
ATOM 695 O O . HIS A 1 89 ? 26.387 -2.800 -15.974 1.00 79.06 89 HIS A O 1
ATOM 701 N N . GLY A 1 90 ? 26.204 -4.875 -16.817 1.00 66.31 90 GLY A N 1
ATOM 702 C CA . GLY A 1 90 ? 27.632 -5.185 -16.730 1.00 66.31 90 GLY A CA 1
ATOM 703 C C . GLY A 1 90 ? 28.000 -6.278 -15.729 1.00 66.31 90 GLY A C 1
ATOM 704 O O . GLY A 1 90 ? 27.314 -6.528 -14.742 1.00 66.31 90 GLY A O 1
ATOM 705 N N . ALA A 1 91 ? 29.081 -6.959 -16.090 1.00 59.25 91 ALA A N 1
ATOM 706 C CA . ALA A 1 91 ? 29.523 -8.277 -15.676 1.00 59.25 91 ALA A CA 1
ATOM 707 C C . ALA A 1 91 ? 29.784 -8.475 -14.173 1.00 59.25 91 ALA A C 1
ATOM 709 O O . ALA A 1 91 ? 30.236 -7.587 -13.461 1.00 59.25 91 ALA A O 1
ATOM 710 N N . ASN A 1 92 ? 29.625 -9.737 -13.767 1.00 58.59 92 ASN A N 1
ATOM 711 C CA . ASN A 1 92 ? 30.189 -10.346 -12.565 1.00 58.59 92 ASN A CA 1
ATOM 712 C C . ASN A 1 92 ? 29.465 -10.052 -11.239 1.00 58.59 92 ASN A C 1
ATOM 714 O O . ASN A 1 92 ? 29.917 -9.295 -10.385 1.00 58.59 92 ASN A O 1
ATOM 718 N N . ARG A 1 93 ? 28.362 -10.770 -11.005 1.00 60.75 93 ARG A N 1
ATOM 719 C CA . ARG A 1 93 ? 27.957 -11.112 -9.638 1.00 60.75 93 ARG A CA 1
ATOM 720 C C . ARG A 1 93 ? 27.939 -12.625 -9.502 1.00 60.75 93 ARG A C 1
ATOM 722 O O . ARG A 1 93 ? 27.060 -13.282 -10.055 1.00 60.75 93 ARG A O 1
ATOM 729 N N . LYS A 1 94 ? 28.914 -13.167 -8.760 1.00 59.09 94 LYS A N 1
ATOM 730 C CA . LYS A 1 94 ? 28.847 -14.524 -8.206 1.00 59.09 94 LYS A CA 1
ATOM 731 C C . LYS A 1 94 ? 27.507 -14.649 -7.486 1.00 59.09 94 LYS A C 1
ATOM 733 O O . LYS A 1 94 ? 27.261 -13.963 -6.496 1.00 59.09 94 LYS A O 1
ATOM 738 N N . ALA A 1 95 ? 26.624 -15.476 -8.028 1.00 56.00 95 ALA A N 1
ATOM 739 C CA . ALA A 1 95 ? 25.363 -15.798 -7.394 1.00 56.00 95 ALA A CA 1
ATOM 740 C C . ALA A 1 95 ? 25.664 -16.642 -6.152 1.00 56.00 95 ALA A C 1
ATOM 742 O O . ALA A 1 95 ? 25.823 -17.854 -6.258 1.00 56.00 95 ALA A O 1
ATOM 743 N N . ASN A 1 96 ? 25.762 -16.012 -4.982 1.00 55.12 96 ASN A N 1
ATOM 744 C CA . ASN A 1 96 ? 25.661 -16.751 -3.731 1.00 55.12 96 ASN A CA 1
ATOM 745 C C .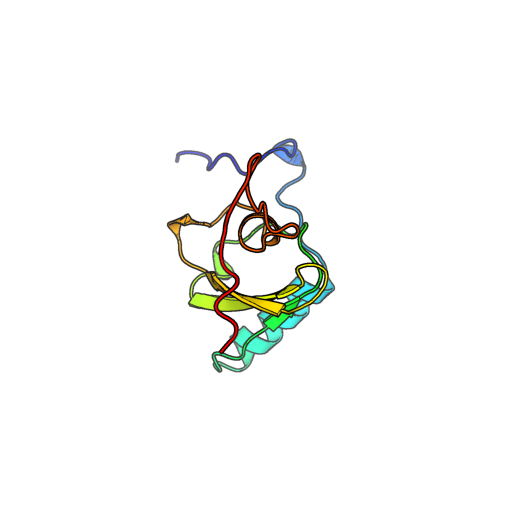 ASN A 1 96 ? 24.189 -17.151 -3.577 1.00 55.12 96 ASN A C 1
ATOM 747 O O . ASN A 1 96 ? 23.339 -16.325 -3.243 1.00 55.12 96 ASN A O 1
ATOM 751 N N . ARG A 1 97 ? 23.887 -18.399 -3.943 1.00 52.44 97 ARG A N 1
ATOM 752 C CA . ARG A 1 97 ? 22.632 -19.075 -3.619 1.00 52.44 97 ARG A CA 1
ATOM 753 C C . ARG A 1 97 ? 22.862 -19.816 -2.304 1.00 52.44 97 ARG A C 1
ATOM 755 O O . ARG A 1 97 ? 23.636 -20.767 -2.286 1.00 52.44 97 ARG A O 1
ATOM 762 N N . ALA A 1 98 ? 22.211 -19.346 -1.249 1.00 41.38 98 ALA A N 1
ATOM 763 C CA . ALA A 1 98 ? 21.876 -20.124 -0.064 1.00 41.38 98 ALA A CA 1
ATOM 764 C C . ALA A 1 98 ? 20.347 -20.202 -0.000 1.00 41.38 98 ALA A C 1
ATOM 766 O O . ALA A 1 98 ? 19.708 -19.193 -0.394 1.00 41.38 98 ALA A O 1
#

Organism: NCBI:txid86105

Foldseek 3Di:
DDPDPQDDDDVVVDFDDDPVQVVQLVVCVVVVDQDEAEDAQQRGFAAPSCAQHWYQYDLPPGTDIDHDHPVRHSPGNNVVRHNDDDPDDDDDDDPPDD

Radius of gyration: 16.57 Å; chains: 1; bounding box: 45×44×32 Å